Protein AF-A0A2E9E2S9-F1 (afdb_monomer_lite)

Structure (mmCIF, N/CA/C/O backbone):
data_AF-A0A2E9E2S9-F1
#
_entry.id   AF-A0A2E9E2S9-F1
#
loop_
_atom_site.group_PDB
_atom_site.id
_atom_site.type_symbol
_atom_site.label_atom_id
_atom_site.label_alt_id
_atom_site.label_comp_id
_atom_site.label_asym_id
_atom_site.label_entity_id
_atom_site.label_seq_id
_atom_site.pdbx_PDB_ins_code
_atom_site.Cartn_x
_atom_site.Cartn_y
_atom_site.Cartn_z
_atom_site.occupancy
_atom_site.B_iso_or_equiv
_atom_site.auth_seq_id
_atom_site.auth_comp_id
_atom_site.auth_asym_id
_atom_site.auth_atom_id
_atom_site.pdbx_PDB_model_num
ATOM 1 N N . MET A 1 1 ? 6.426 2.733 -14.168 1.00 88.88 1 MET A N 1
ATOM 2 C CA . MET A 1 1 ? 6.972 3.894 -13.438 1.00 88.88 1 MET A CA 1
ATOM 3 C C . MET A 1 1 ? 8.135 3.423 -12.588 1.00 88.88 1 MET A C 1
ATOM 5 O O . MET A 1 1 ? 7.944 2.488 -11.819 1.00 88.88 1 MET A O 1
ATOM 9 N N . THR A 1 2 ? 9.308 4.029 -12.742 1.00 93.69 2 THR A N 1
ATOM 10 C CA . THR A 1 2 ? 10.512 3.663 -11.976 1.00 93.69 2 THR A CA 1
ATOM 11 C C . THR A 1 2 ? 10.389 4.071 -10.510 1.00 93.69 2 THR A C 1
ATOM 13 O O . THR A 1 2 ? 9.543 4.902 -10.163 1.00 93.69 2 THR A O 1
ATOM 16 N N . LYS A 1 3 ? 11.248 3.534 -9.637 1.00 94.19 3 LYS A N 1
ATOM 17 C CA . LYS A 1 3 ? 11.255 3.897 -8.210 1.00 94.19 3 LYS A CA 1
ATOM 18 C C . LYS A 1 3 ? 11.500 5.387 -7.995 1.00 94.19 3 LYS A C 1
ATOM 20 O O . LYS A 1 3 ? 10.839 6.006 -7.167 1.00 94.19 3 LYS A O 1
ATOM 25 N N . PHE A 1 4 ? 12.417 5.980 -8.762 1.00 94.69 4 PHE A N 1
ATOM 26 C CA . PHE A 1 4 ? 12.679 7.418 -8.696 1.00 94.69 4 PHE A CA 1
ATOM 27 C C . PHE A 1 4 ? 11.429 8.236 -9.044 1.00 94.69 4 PHE A C 1
ATOM 29 O O . PHE A 1 4 ? 11.077 9.164 -8.318 1.00 94.69 4 PHE A O 1
ATOM 36 N N . GLN A 1 5 ? 10.736 7.868 -10.126 1.00 95.88 5 GLN A N 1
ATOM 37 C CA . GLN A 1 5 ? 9.499 8.531 -10.538 1.00 95.88 5 GLN A CA 1
ATOM 38 C C . GLN A 1 5 ? 8.406 8.389 -9.473 1.00 95.88 5 GLN A C 1
ATOM 40 O O . GLN A 1 5 ? 7.785 9.385 -9.120 1.00 95.88 5 GLN A O 1
ATOM 45 N N . TRP A 1 6 ? 8.224 7.186 -8.918 1.00 96.06 6 TRP A N 1
ATOM 46 C CA . TRP A 1 6 ? 7.270 6.942 -7.836 1.00 96.06 6 TRP A CA 1
ATOM 47 C C . TRP A 1 6 ? 7.565 7.801 -6.609 1.00 96.06 6 TRP A C 1
ATOM 49 O O . TRP A 1 6 ? 6.700 8.548 -6.159 1.00 96.06 6 TRP A O 1
ATOM 59 N N . ASN A 1 7 ? 8.795 7.735 -6.095 1.00 96.31 7 ASN A N 1
ATOM 60 C CA . ASN A 1 7 ? 9.201 8.482 -4.909 1.00 96.31 7 ASN A CA 1
ATOM 61 C C . ASN A 1 7 ? 8.992 9.987 -5.108 1.00 96.31 7 ASN A C 1
ATOM 63 O O . ASN A 1 7 ? 8.432 10.647 -4.235 1.00 96.31 7 ASN A O 1
ATOM 67 N N . LYS A 1 8 ? 9.373 10.513 -6.278 1.00 96.81 8 LYS A N 1
ATOM 68 C CA . LYS A 1 8 ? 9.141 11.913 -6.634 1.00 96.81 8 LYS A CA 1
ATOM 69 C C . LYS A 1 8 ? 7.649 12.261 -6.620 1.00 96.81 8 LYS A C 1
ATOM 71 O O . LYS A 1 8 ? 7.270 13.248 -6.000 1.00 96.81 8 LYS A O 1
ATOM 76 N N . SER A 1 9 ? 6.798 11.447 -7.246 1.00 96.88 9 SER A N 1
ATOM 77 C CA . SER A 1 9 ? 5.350 11.681 -7.260 1.00 96.88 9 SER A CA 1
ATOM 78 C C . SER A 1 9 ? 4.727 11.636 -5.864 1.00 96.88 9 SER A C 1
ATOM 80 O O . SER A 1 9 ? 3.879 12.470 -5.558 1.00 96.88 9 SER A O 1
ATOM 82 N N . VAL A 1 10 ? 5.152 10.709 -4.999 1.00 96.94 10 VAL A N 1
ATOM 83 C CA . VAL A 1 10 ? 4.656 10.652 -3.615 1.00 96.94 10 VAL A CA 1
ATOM 84 C C . VAL A 1 10 ? 5.072 11.902 -2.843 1.00 96.94 10 VAL A C 1
ATOM 86 O O . VAL A 1 10 ? 4.226 12.504 -2.191 1.00 96.94 10 VAL A O 1
ATOM 89 N N . MET A 1 11 ? 6.326 12.345 -2.964 1.00 96.94 11 MET A N 1
ATOM 90 C CA . MET A 1 11 ? 6.785 13.584 -2.326 1.00 96.94 11 MET A CA 1
ATOM 91 C C . MET A 1 11 ? 5.964 14.801 -2.769 1.00 96.94 11 MET A C 1
ATOM 93 O O . MET A 1 11 ? 5.493 15.554 -1.920 1.00 96.94 11 MET A O 1
ATOM 97 N N . GLU A 1 12 ? 5.720 14.959 -4.073 1.00 97.56 12 GLU A N 1
ATOM 98 C CA . GLU A 1 12 ? 4.909 16.063 -4.608 1.00 97.56 12 GLU A CA 1
ATOM 99 C C . GLU A 1 12 ? 3.466 16.053 -4.073 1.00 97.56 12 GLU A C 1
ATOM 101 O O . GLU A 1 12 ? 2.863 17.109 -3.872 1.00 97.56 12 GLU A O 1
ATOM 106 N N . LEU A 1 13 ? 2.881 14.870 -3.855 1.00 96.62 13 LEU A N 1
ATOM 107 C CA . LEU A 1 13 ? 1.549 14.736 -3.261 1.00 96.62 13 LEU A CA 1
ATOM 108 C C . LEU A 1 13 ? 1.560 15.046 -1.759 1.00 96.62 13 LEU A C 1
ATOM 110 O O . LEU A 1 13 ? 0.634 15.695 -1.268 1.00 96.62 13 LEU A O 1
ATOM 114 N N . THR A 1 14 ? 2.606 14.626 -1.046 1.00 95.75 14 THR A N 1
ATOM 115 C CA . THR A 1 14 ? 2.788 14.913 0.381 1.00 95.75 14 THR A CA 1
ATOM 116 C C . THR A 1 14 ? 2.964 16.412 0.625 1.00 95.75 14 THR A C 1
ATOM 118 O O . THR A 1 14 ? 2.318 16.968 1.508 1.00 95.75 14 THR A O 1
ATOM 121 N N . GLU A 1 15 ? 3.761 17.104 -0.193 1.00 96.50 15 GLU A N 1
ATOM 122 C CA . GLU A 1 15 ? 3.951 18.562 -0.112 1.00 96.50 15 GLU A CA 1
ATOM 123 C C . GLU A 1 15 ? 2.647 19.344 -0.323 1.00 96.50 15 GLU A C 1
ATOM 125 O O . GLU A 1 15 ? 2.451 20.412 0.255 1.00 96.50 15 GLU A O 1
ATOM 130 N N . LYS A 1 16 ? 1.721 18.792 -1.114 1.00 96.25 16 LYS A N 1
A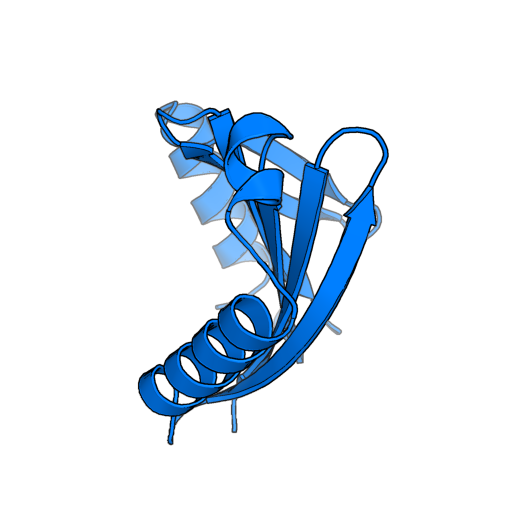TOM 131 C CA . LYS A 1 16 ? 0.377 19.351 -1.328 1.00 96.25 16 LYS A CA 1
ATOM 132 C C . LYS A 1 16 ? -0.614 18.998 -0.214 1.00 96.25 16 LYS A C 1
ATOM 134 O O . LYS A 1 16 ? -1.766 19.420 -0.288 1.00 96.25 16 LYS A O 1
ATOM 139 N N . GLY A 1 17 ? -0.209 18.201 0.776 1.00 93.50 17 GLY A N 1
ATOM 140 C CA . GLY A 1 17 ? -1.088 17.690 1.829 1.00 93.50 17 GLY A CA 1
ATOM 141 C C . GLY A 1 17 ? -2.158 16.716 1.324 1.00 93.50 17 GLY A C 1
ATOM 142 O O . GLY A 1 17 ? -3.151 16.498 2.011 1.00 93.50 17 GLY A O 1
ATOM 143 N N . ALA A 1 18 ? -1.992 16.154 0.121 1.00 92.62 18 ALA A N 1
ATOM 144 C CA . ALA A 1 18 ? -2.961 15.229 -0.469 1.00 92.62 18 ALA A CA 1
ATOM 145 C C . ALA A 1 18 ? -2.831 13.808 0.099 1.00 92.62 18 ALA A C 1
ATOM 147 O O . ALA A 1 18 ? -3.801 13.051 0.105 1.00 92.62 18 ALA A O 1
ATOM 148 N N . VAL A 1 19 ? -1.629 13.446 0.552 1.00 95.56 19 VAL A N 1
ATOM 149 C CA . VAL A 1 19 ? -1.300 12.139 1.127 1.00 95.56 19 VAL A CA 1
ATOM 150 C C . VAL A 1 19 ? -0.325 12.320 2.287 1.00 95.56 19 VAL A C 1
ATOM 152 O O . VAL A 1 19 ? 0.387 13.321 2.366 1.00 95.56 19 VAL A O 1
ATOM 155 N N . GLU A 1 20 ? -0.263 11.327 3.164 1.00 96.12 20 GLU A N 1
ATOM 156 C CA . GLU A 1 20 ? 0.863 11.149 4.078 1.00 96.12 20 GLU A CA 1
ATOM 157 C C . GLU A 1 20 ? 1.832 10.128 3.476 1.00 96.12 20 GLU A C 1
ATOM 159 O O . GLU A 1 20 ? 1.453 9.299 2.642 1.00 96.12 20 GLU A O 1
ATOM 164 N N . SER A 1 21 ? 3.100 10.166 3.882 1.00 95.50 21 SER A N 1
ATOM 165 C CA . SER A 1 21 ? 4.078 9.220 3.353 1.00 95.50 21 SER A CA 1
ATOM 166 C C . SER A 1 21 ? 5.180 8.875 4.342 1.00 95.50 21 SER A C 1
ATOM 168 O O . SER A 1 21 ? 5.663 9.745 5.064 1.00 95.50 21 SER A O 1
ATOM 170 N N . THR A 1 22 ? 5.628 7.622 4.310 1.00 95.44 22 THR A N 1
ATOM 171 C CA . THR A 1 22 ? 6.811 7.140 5.040 1.00 95.44 22 THR A CA 1
ATOM 172 C C . THR A 1 22 ? 7.760 6.429 4.082 1.00 95.44 22 THR A C 1
ATOM 174 O O . THR A 1 22 ? 7.351 6.008 3.005 1.00 95.44 22 THR A O 1
ATOM 177 N N . VAL A 1 23 ? 9.037 6.298 4.437 1.00 94.62 23 VAL A N 1
ATOM 178 C CA . VAL A 1 23 ? 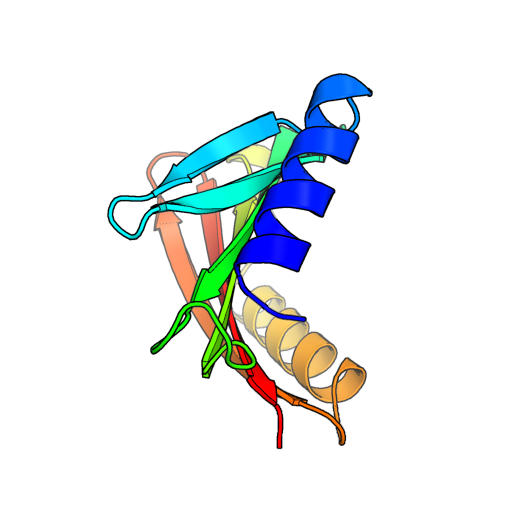10.020 5.577 3.612 1.00 94.62 23 VAL A CA 1
ATOM 179 C C . VAL A 1 23 ? 10.241 4.192 4.206 1.00 94.62 23 VAL A C 1
ATOM 181 O O . VAL A 1 23 ? 10.532 4.068 5.395 1.00 94.62 23 VAL A O 1
ATOM 184 N N . ASN A 1 24 ? 10.095 3.146 3.391 1.00 91.81 24 ASN A N 1
ATOM 185 C CA . ASN A 1 24 ? 10.370 1.780 3.828 1.00 91.81 24 ASN A CA 1
ATOM 186 C C . ASN A 1 24 ? 11.880 1.475 3.855 1.00 91.81 24 ASN A C 1
ATOM 188 O O . ASN A 1 24 ? 12.710 2.256 3.388 1.00 91.81 24 ASN A O 1
ATOM 192 N N . THR A 1 25 ? 12.251 0.301 4.366 1.00 89.81 25 THR A N 1
ATOM 193 C CA . THR A 1 25 ? 13.658 -0.128 4.481 1.00 89.81 25 THR A CA 1
ATOM 194 C C . THR A 1 25 ? 14.384 -0.257 3.140 1.00 89.81 25 THR A C 1
ATOM 196 O O . THR A 1 25 ? 15.608 -0.195 3.102 1.00 89.81 25 THR A O 1
ATOM 199 N N . SER A 1 26 ? 13.652 -0.395 2.035 1.00 88.81 26 SER A N 1
ATOM 200 C CA . SER A 1 26 ? 14.192 -0.438 0.672 1.00 88.81 26 SER A CA 1
ATOM 201 C C . SER A 1 26 ? 14.308 0.952 0.029 1.00 88.81 26 SER A C 1
ATOM 203 O O . SER A 1 26 ? 14.602 1.054 -1.163 1.00 88.81 26 SER A O 1
ATOM 205 N N . GLY A 1 27 ? 14.043 2.034 0.769 1.00 92.81 27 GLY A N 1
ATOM 206 C CA . GLY A 1 27 ? 14.086 3.404 0.250 1.00 92.81 27 GLY A CA 1
ATOM 207 C C . GLY A 1 27 ? 12.944 3.742 -0.716 1.00 92.81 27 GLY A C 1
ATOM 208 O O . GLY A 1 27 ? 13.069 4.666 -1.519 1.00 92.81 27 GLY A O 1
ATOM 209 N N . THR A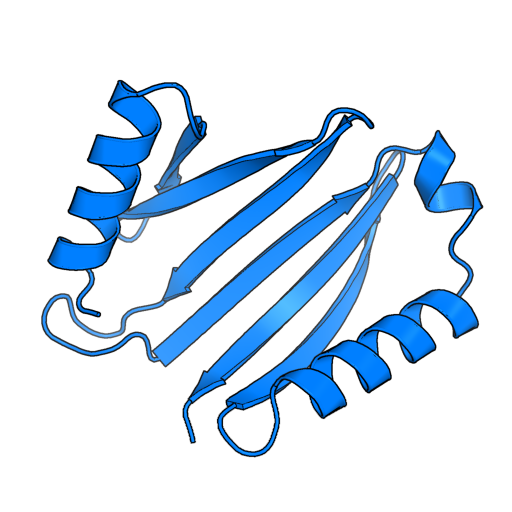 1 28 ? 11.852 2.975 -0.699 1.00 95.56 28 THR A N 1
ATOM 210 C CA . THR A 1 28 ? 10.642 3.269 -1.482 1.00 95.56 28 THR A CA 1
ATOM 211 C C . THR A 1 28 ? 9.619 3.940 -0.580 1.00 95.56 28 THR A C 1
ATOM 213 O O . THR A 1 28 ? 9.390 3.489 0.545 1.00 95.56 28 THR A O 1
ATOM 216 N N . TYR A 1 29 ? 9.004 5.017 -1.060 1.00 96.38 29 TYR A N 1
ATOM 217 C CA . TYR A 1 29 ? 7.952 5.688 -0.310 1.00 96.38 29 TYR A CA 1
ATOM 218 C C . TYR A 1 29 ? 6.681 4.832 -0.273 1.00 96.38 29 TYR A C 1
ATOM 220 O O . TYR A 1 29 ? 6.201 4.350 -1.299 1.00 96.38 29 TYR A O 1
ATOM 228 N N . VAL A 1 30 ? 6.134 4.673 0.925 1.00 96.56 30 VAL A N 1
ATOM 229 C CA . VAL A 1 30 ? 4.790 4.169 1.188 1.00 96.56 30 VAL A CA 1
ATOM 230 C C . VAL A 1 30 ? 3.853 5.367 1.140 1.00 96.56 30 VAL A C 1
ATOM 232 O O . VAL A 1 30 ? 3.981 6.280 1.958 1.00 96.56 30 VAL A O 1
ATOM 235 N N . MET A 1 31 ? 2.923 5.370 0.189 1.00 97.31 31 MET A N 1
ATOM 236 C CA . MET A 1 31 ? 1.877 6.388 0.107 1.00 97.31 31 MET A CA 1
ATOM 237 C C . ME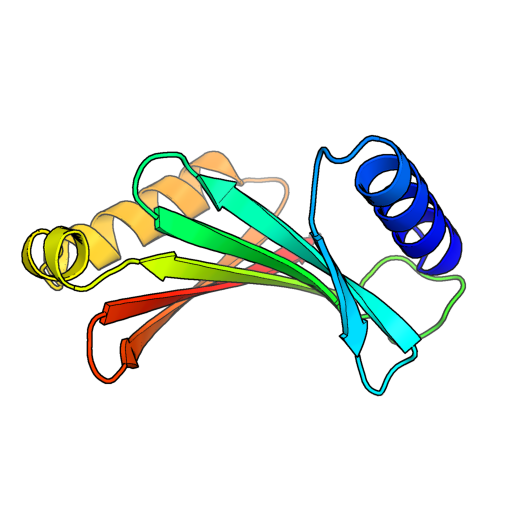T A 1 31 ? 0.704 5.980 0.998 1.00 97.31 31 MET A C 1
ATOM 239 O O . MET A 1 31 ? 0.224 4.854 0.885 1.00 97.31 31 MET A O 1
ATOM 243 N N . GLN A 1 32 ? 0.232 6.889 1.847 1.00 96.94 32 GLN A N 1
ATOM 244 C CA . GLN A 1 32 ? -0.916 6.695 2.727 1.00 96.94 32 GLN A CA 1
ATOM 245 C C . GLN A 1 32 ? -2.011 7.711 2.389 1.00 96.94 32 GLN A C 1
ATOM 247 O O . GLN A 1 32 ? -1.821 8.920 2.522 1.00 96.94 32 GLN A O 1
ATOM 252 N N . LEU A 1 33 ? -3.186 7.215 2.007 1.00 94.62 33 LEU A N 1
ATOM 253 C CA . LEU A 1 33 ? -4.397 8.015 1.860 1.00 94.62 33 LEU A CA 1
ATOM 254 C C . LEU A 1 33 ? -5.329 7.749 3.035 1.00 94.62 33 LEU A C 1
ATOM 256 O O . LEU A 1 33 ? -5.625 6.595 3.341 1.00 94.62 33 LEU A O 1
ATOM 260 N N . ARG A 1 34 ? -5.820 8.818 3.661 1.00 92.06 34 ARG A N 1
ATOM 261 C CA . ARG A 1 34 ? -6.856 8.750 4.692 1.00 92.06 34 ARG A CA 1
ATOM 262 C C . ARG A 1 34 ? -8.204 9.121 4.087 1.00 92.06 34 ARG A C 1
ATOM 264 O O . ARG A 1 34 ? -8.348 10.184 3.488 1.00 92.06 34 ARG A O 1
ATOM 271 N N . TYR A 1 35 ? -9.196 8.265 4.280 1.00 88.31 35 TYR A N 1
ATOM 272 C CA . TYR A 1 35 ? -10.579 8.546 3.917 1.00 88.31 35 TYR A CA 1
ATOM 273 C C . TYR A 1 35 ? -11.337 9.182 5.087 1.00 88.31 35 TYR A C 1
ATOM 275 O O . TYR A 1 35 ? -10.959 9.059 6.252 1.00 88.31 35 TYR A O 1
ATOM 283 N N . THR A 1 36 ? -12.449 9.851 4.779 1.00 86.12 36 THR A N 1
ATOM 284 C CA . THR A 1 36 ? -13.305 10.537 5.766 1.00 86.12 36 THR A CA 1
ATOM 285 C C . THR A 1 36 ? -13.955 9.598 6.782 1.00 86.12 36 THR A C 1
ATOM 287 O O . THR A 1 36 ? -14.385 10.046 7.837 1.00 86.12 36 THR A O 1
ATOM 290 N N . ASN A 1 37 ? -14.023 8.304 6.474 1.00 85.25 37 ASN A N 1
ATOM 291 C CA . ASN A 1 37 ? -14.548 7.243 7.332 1.00 85.25 37 ASN A CA 1
ATOM 292 C C . ASN A 1 37 ? -13.458 6.561 8.183 1.00 85.25 37 ASN A C 1
ATOM 294 O O . ASN A 1 37 ? -13.656 5.433 8.626 1.00 85.25 37 ASN A O 1
ATOM 298 N N . ASP A 1 38 ? -12.303 7.207 8.360 1.00 84.50 38 ASP A N 1
ATOM 299 C CA . ASP A 1 38 ? -11.133 6.689 9.081 1.00 84.50 38 ASP A CA 1
ATOM 300 C C . ASP A 1 38 ? -10.531 5.392 8.507 1.00 84.50 38 ASP A C 1
ATOM 302 O O . ASP A 1 38 ? -9.709 4.749 9.162 1.00 84.50 38 ASP A O 1
ATOM 306 N N . ALA A 1 39 ? -10.884 5.008 7.274 1.00 88.12 39 ALA A N 1
ATOM 307 C CA . ALA A 1 39 ? -10.124 4.004 6.538 1.00 88.12 39 ALA A CA 1
ATOM 308 C C . ALA A 1 39 ? -8.818 4.597 6.001 1.00 88.12 39 ALA A C 1
ATOM 310 O O . ALA A 1 39 ? -8.756 5.764 5.603 1.00 88.12 39 ALA A O 1
ATOM 311 N N . TYR A 1 40 ? -7.795 3.754 5.923 1.00 91.56 40 TYR A N 1
ATOM 312 C CA . TYR A 1 40 ? -6.500 4.104 5.355 1.00 91.56 40 TYR A CA 1
ATOM 313 C C . TYR A 1 40 ? -6.168 3.179 4.190 1.00 91.56 40 TYR A C 1
ATOM 315 O O . TYR A 1 40 ? -6.325 1.962 4.295 1.00 91.56 40 TYR A O 1
ATOM 323 N N . LEU A 1 41 ? -5.679 3.750 3.092 1.00 93.25 41 LEU A N 1
ATOM 324 C CA . LEU A 1 41 ? -5.117 3.012 1.967 1.00 93.25 41 LEU A CA 1
ATOM 325 C C . LEU A 1 41 ? -3.615 3.251 1.908 1.00 93.25 41 LEU A C 1
ATOM 327 O O . LEU A 1 41 ? -3.166 4.382 1.739 1.00 93.25 41 LEU A O 1
ATOM 331 N N . TYR A 1 42 ? -2.855 2.171 2.006 1.00 94.62 42 TYR A N 1
ATOM 332 C CA . TYR A 1 42 ? -1.409 2.169 1.863 1.00 94.62 42 TYR A CA 1
ATOM 333 C C . TYR A 1 42 ? -1.044 1.588 0.505 1.00 94.62 42 TYR A C 1
ATOM 335 O O . TYR A 1 42 ? -1.525 0.513 0.156 1.00 94.62 42 TYR A O 1
ATOM 343 N N . VAL A 1 43 ? -0.175 2.262 -0.243 1.00 95.69 43 VAL A N 1
ATOM 344 C CA . VAL A 1 43 ? 0.298 1.804 -1.555 1.00 95.69 43 VAL A CA 1
ATOM 345 C C . VAL A 1 43 ? 1.820 1.805 -1.566 1.00 95.69 43 VAL A C 1
ATOM 347 O O . VAL A 1 43 ? 2.450 2.831 -1.312 1.00 95.69 43 VAL A O 1
ATOM 350 N N . THR A 1 44 ? 2.408 0.643 -1.853 1.00 94.94 44 THR A N 1
ATOM 351 C CA . THR A 1 44 ? 3.860 0.447 -1.922 1.00 94.94 44 THR A CA 1
ATOM 352 C C . THR A 1 44 ? 4.221 -0.450 -3.104 1.00 94.94 44 THR A C 1
ATOM 354 O O . THR A 1 44 ? 4.042 -1.668 -3.030 1.00 94.94 44 THR A O 1
ATOM 357 N N . PRO A 1 45 ? 4.767 0.107 -4.191 1.00 94.62 45 PRO A N 1
ATOM 358 C CA . PRO A 1 45 ? 5.405 -0.691 -5.222 1.00 94.62 45 PRO A CA 1
ATOM 359 C C . PRO A 1 45 ? 6.680 -1.352 -4.684 1.00 94.62 45 PRO A C 1
ATOM 361 O O . PRO A 1 45 ? 7.397 -0.778 -3.861 1.00 94.62 45 PRO A O 1
ATOM 364 N N . LYS A 1 46 ? 6.966 -2.567 -5.146 1.00 93.38 46 LYS A N 1
ATOM 365 C CA . LYS A 1 46 ? 8.218 -3.277 -4.877 1.00 93.38 46 LYS A CA 1
ATOM 366 C C . LYS A 1 46 ? 9.053 -3.309 -6.143 1.00 93.38 46 LYS A C 1
ATOM 368 O O . LYS A 1 46 ? 8.533 -3.603 -7.213 1.00 93.38 46 LYS A O 1
ATOM 373 N N . TYR A 1 47 ? 10.333 -3.007 -5.988 1.00 92.38 47 TYR A N 1
ATOM 374 C CA . TYR A 1 47 ? 11.296 -2.921 -7.073 1.00 92.38 47 TYR A CA 1
ATOM 375 C C . TYR A 1 47 ? 12.476 -3.840 -6.780 1.00 92.38 47 TYR A C 1
ATOM 377 O O . TYR A 1 47 ? 13.030 -3.797 -5.678 1.00 92.38 47 TYR A O 1
ATOM 385 N N . SER A 1 48 ? 12.892 -4.602 -7.782 1.00 88.25 48 SER A N 1
ATOM 386 C CA . SER A 1 48 ? 14.147 -5.350 -7.796 1.00 88.25 48 SER A CA 1
ATOM 387 C C . SER A 1 48 ? 15.343 -4.444 -8.121 1.00 88.25 48 SER A C 1
ATOM 389 O O . SER A 1 48 ? 16.453 -4.696 -7.654 1.00 88.25 48 SER A O 1
ATOM 391 N N . SER A 1 49 ? 15.104 -3.347 -8.849 1.00 87.00 49 SER A N 1
ATOM 392 C CA . SER A 1 49 ? 16.084 -2.320 -9.221 1.00 87.00 49 SER A CA 1
ATOM 393 C C . SER A 1 49 ? 15.437 -0.933 -9.310 1.00 87.00 49 SER A C 1
ATOM 395 O O . SER A 1 49 ? 14.262 -0.798 -9.645 1.00 87.00 49 SER A O 1
ATOM 397 N N . ASP A 1 50 ? 16.211 0.124 -9.057 1.00 84.81 50 ASP A N 1
ATOM 398 C CA . ASP A 1 50 ? 15.715 1.509 -9.053 1.00 84.81 50 ASP A CA 1
ATOM 399 C C . ASP A 1 50 ? 15.278 2.013 -10.445 1.00 84.81 50 ASP A C 1
ATOM 401 O O . ASP A 1 50 ? 14.475 2.948 -10.538 1.00 84.81 50 ASP A O 1
ATOM 405 N N . GLN A 1 51 ? 15.811 1.413 -11.516 1.00 85.38 51 GLN A N 1
ATOM 406 C CA . GLN A 1 51 ? 15.559 1.808 -12.911 1.00 85.38 51 GLN A CA 1
ATOM 407 C C . GLN A 1 51 ? 14.410 1.039 -13.568 1.00 85.38 51 GLN A C 1
ATOM 409 O O . GLN A 1 51 ? 13.916 1.460 -14.614 1.00 85.38 51 GLN A O 1
ATOM 414 N N . ASP A 1 52 ? 13.966 -0.053 -12.953 1.00 86.56 52 ASP A N 1
ATOM 415 C CA . ASP A 1 52 ? 12.990 -0.950 -13.555 1.00 86.56 52 ASP A CA 1
ATOM 416 C C . ASP A 1 52 ? 11.553 -0.569 -13.186 1.00 86.56 52 ASP A C 1
ATOM 418 O O . ASP A 1 52 ? 11.272 0.286 -12.334 1.00 86.56 52 ASP A O 1
ATOM 422 N N . LEU A 1 53 ? 10.611 -1.209 -13.876 1.00 89.56 53 LEU A N 1
ATOM 423 C CA . LEU A 1 53 ? 9.213 -1.231 -13.465 1.00 89.56 53 LEU A CA 1
ATOM 424 C C . LEU A 1 53 ? 9.071 -2.031 -12.157 1.00 89.56 53 LEU A C 1
ATOM 426 O O . LEU A 1 53 ? 9.904 -2.891 -11.877 1.00 89.56 53 LEU A O 1
ATOM 430 N N . PRO A 1 54 ? 8.043 -1.752 -11.336 1.00 91.94 54 PRO A N 1
ATOM 431 C CA . PRO A 1 54 ? 7.849 -2.503 -10.106 1.00 91.94 54 PRO A CA 1
ATOM 432 C C . PRO A 1 54 ? 7.526 -3.967 -10.419 1.00 91.94 54 PRO A C 1
ATOM 434 O O . PRO A 1 54 ? 6.695 -4.241 -11.283 1.00 91.94 54 PRO A O 1
ATOM 437 N N . ASP A 1 55 ? 8.120 -4.892 -9.664 1.00 91.50 55 ASP A N 1
ATOM 438 C CA . ASP A 1 55 ? 7.813 -6.325 -9.751 1.00 91.50 55 ASP A CA 1
ATOM 439 C C . ASP A 1 55 ? 6.357 -6.592 -9.334 1.00 91.50 55 ASP A C 1
ATOM 441 O O . ASP A 1 55 ? 5.703 -7.511 -9.818 1.00 91.50 55 ASP A O 1
ATOM 445 N N . ASN A 1 56 ? 5.852 -5.803 -8.381 1.00 92.25 56 ASN A N 1
ATOM 446 C CA . ASN A 1 56 ? 4.460 -5.802 -7.948 1.00 92.25 56 ASN A CA 1
ATOM 447 C C . ASN A 1 56 ? 4.123 -4.513 -7.196 1.00 92.25 56 ASN A C 1
ATOM 449 O O . ASN A 1 56 ? 5.002 -3.7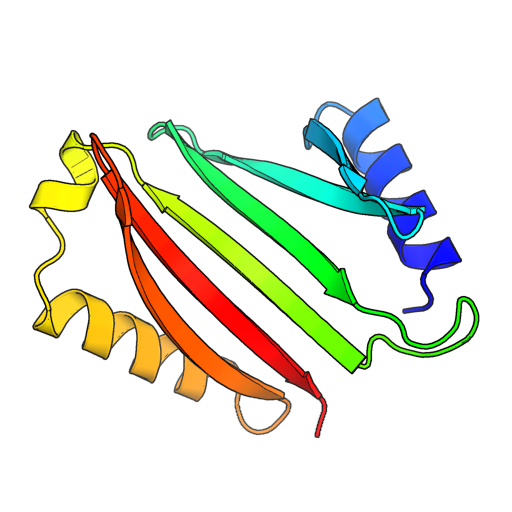59 -6.775 1.00 92.25 56 ASN A O 1
ATOM 453 N N . ILE A 1 57 ? 2.831 -4.288 -6.981 1.00 92.06 57 ILE A N 1
ATOM 454 C CA . ILE A 1 57 ? 2.317 -3.226 -6.122 1.00 92.06 57 ILE A CA 1
ATOM 455 C C . ILE A 1 57 ? 1.568 -3.869 -4.963 1.00 92.06 57 ILE A C 1
ATOM 457 O O . ILE A 1 57 ? 0.573 -4.566 -5.165 1.00 92.06 57 ILE A O 1
ATOM 461 N N . ALA A 1 58 ? 2.053 -3.626 -3.746 1.00 91.94 58 ALA A N 1
ATOM 462 C CA . ALA A 1 58 ? 1.370 -4.004 -2.522 1.00 91.94 58 ALA A CA 1
ATOM 463 C C . ALA A 1 58 ? 0.424 -2.876 -2.101 1.00 91.94 58 ALA A C 1
ATOM 465 O O . ALA A 1 58 ? 0.846 -1.729 -1.929 1.00 91.94 58 ALA A O 1
ATOM 466 N N . VAL A 1 59 ? -0.850 -3.212 -1.924 1.00 91.50 59 VAL A N 1
ATOM 467 C CA . VAL A 1 59 ? -1.887 -2.287 -1.470 1.00 91.50 59 VAL A CA 1
ATOM 468 C C . VAL A 1 59 ? -2.527 -2.847 -0.208 1.00 91.50 59 VAL A C 1
ATOM 470 O O . VAL A 1 59 ? -2.955 -3.997 -0.194 1.00 91.50 59 VAL A O 1
ATOM 473 N N . THR A 1 60 ? -2.621 -2.037 0.841 1.00 91.12 60 THR A N 1
ATOM 474 C CA . THR A 1 60 ? -3.307 -2.413 2.082 1.00 91.12 60 THR A CA 1
ATOM 475 C C . THR A 1 60 ? -4.449 -1.448 2.340 1.00 91.12 60 THR A C 1
ATOM 477 O O . THR A 1 60 ? -4.215 -0.251 2.480 1.00 91.12 60 THR A O 1
ATOM 480 N N . LEU A 1 61 ? -5.671 -1.961 2.452 1.00 89.25 61 LEU A N 1
ATOM 481 C CA . LEU A 1 61 ? -6.819 -1.204 2.941 1.00 89.25 61 LEU A CA 1
ATOM 482 C C . LEU A 1 61 ? -7.055 -1.567 4.409 1.00 89.25 61 LEU A C 1
ATOM 484 O O . LEU A 1 61 ? -7.480 -2.682 4.708 1.00 89.25 61 LEU A O 1
ATOM 488 N N . ALA A 1 62 ? -6.769 -0.638 5.317 1.00 89.25 62 ALA A N 1
ATOM 489 C CA . ALA A 1 62 ? -7.023 -0.782 6.745 1.00 89.25 62 ALA A CA 1
ATOM 490 C C . ALA A 1 62 ? -8.355 -0.117 7.104 1.00 89.25 62 ALA A C 1
ATOM 492 O O . ALA A 1 62 ? -8.528 1.089 6.917 1.00 89.25 62 ALA A O 1
ATOM 493 N N . MET A 1 63 ? -9.295 -0.909 7.619 1.00 86.88 63 MET A N 1
ATOM 494 C CA . MET A 1 63 ? -10.634 -0.453 7.987 1.00 86.88 63 MET A CA 1
ATOM 495 C C . MET A 1 63 ? -10.804 -0.428 9.516 1.00 86.88 63 MET A C 1
ATOM 497 O O . MET A 1 63 ? -10.465 -1.422 10.168 1.00 86.88 63 MET A O 1
ATOM 501 N N . PRO A 1 64 ? -11.349 0.661 10.097 1.00 84.75 64 PRO A N 1
ATOM 502 C CA . PRO A 1 64 ? -11.642 0.777 11.524 1.00 84.75 64 PRO A CA 1
ATOM 503 C C . PRO A 1 64 ? -12.703 -0.236 11.986 1.00 84.75 64 PRO A C 1
ATOM 505 O O . PRO A 1 64 ? -13.440 -0.792 11.161 1.00 84.75 64 PRO A O 1
ATOM 508 N N . PRO A 1 65 ? -12.843 -0.454 13.309 1.00 80.94 65 PRO A N 1
ATOM 509 C CA . PRO A 1 65 ? -13.632 -1.566 13.831 1.00 80.94 65 PRO A CA 1
ATOM 510 C C . PRO A 1 65 ? -15.116 -1.451 13.479 1.00 80.94 65 PRO A C 1
ATOM 512 O O . PRO A 1 65 ? -15.760 -2.453 13.186 1.00 80.94 65 PRO A O 1
ATOM 515 N N . SER A 1 66 ? -15.653 -0.230 13.450 1.00 80.38 66 SER A N 1
ATOM 516 C CA . SER A 1 66 ? -17.046 0.039 13.083 1.00 80.38 66 SER A CA 1
ATOM 517 C C . SER A 1 66 ? -17.393 -0.431 11.667 1.00 80.38 66 SER A C 1
ATOM 519 O O . SER A 1 66 ? -18.490 -0.939 11.454 1.00 80.38 66 SER A O 1
ATOM 521 N N . MET A 1 67 ? -16.463 -0.303 10.716 1.00 76.94 67 MET A N 1
ATOM 522 C CA . MET A 1 67 ? -16.642 -0.796 9.347 1.00 76.94 67 MET A CA 1
ATOM 523 C C . MET A 1 67 ? -16.288 -2.271 9.221 1.00 76.94 67 MET A C 1
ATOM 525 O O . MET A 1 67 ? -16.962 -2.990 8.497 1.00 76.94 67 MET A O 1
ATOM 529 N N . ALA A 1 68 ? -15.284 -2.748 9.958 1.00 75.00 68 ALA A N 1
ATOM 530 C CA . ALA A 1 68 ? -14.906 -4.159 9.971 1.00 75.00 68 ALA A CA 1
ATOM 531 C C . ALA A 1 68 ? -16.068 -5.089 10.365 1.00 75.00 68 ALA A C 1
ATOM 533 O O . ALA A 1 68 ? -16.171 -6.186 9.829 1.00 75.00 68 ALA A O 1
ATOM 534 N N . LEU A 1 69 ? -16.970 -4.635 11.244 1.00 73.50 69 LEU A N 1
ATOM 535 C CA . LEU A 1 69 ? -18.187 -5.369 11.619 1.00 73.50 69 LEU A CA 1
ATOM 536 C C . LEU A 1 69 ? -19.179 -5.564 10.459 1.00 73.50 69 LEU A C 1
ATOM 538 O O . LEU A 1 69 ? -20.063 -6.40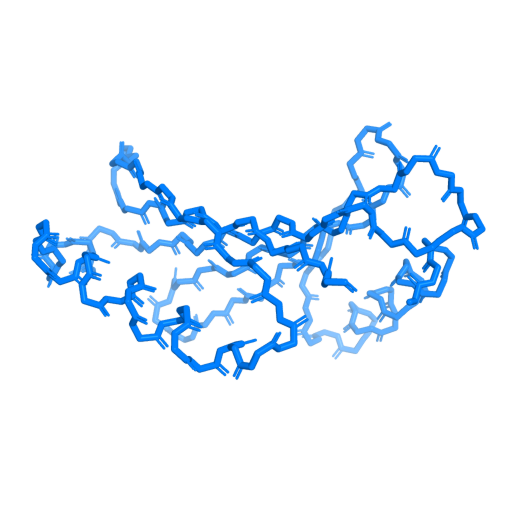8 10.563 1.00 73.50 69 LEU A O 1
ATOM 542 N N . MET A 1 70 ? -19.054 -4.787 9.380 1.00 71.94 70 MET A N 1
ATOM 543 C CA . MET A 1 70 ? -19.913 -4.868 8.195 1.00 71.94 70 MET A CA 1
ATOM 544 C C . MET A 1 70 ? -19.373 -5.816 7.121 1.00 71.94 70 MET A C 1
ATOM 546 O O . MET A 1 70 ? -20.044 -5.991 6.112 1.00 71.94 70 MET A O 1
ATOM 550 N N . PHE A 1 71 ? -18.176 -6.383 7.304 1.00 73.38 71 PHE A N 1
ATOM 551 C CA . PHE A 1 71 ? -17.563 -7.286 6.335 1.00 73.38 71 PHE A CA 1
ATOM 552 C C . PHE A 1 71 ? -17.515 -8.698 6.896 1.00 73.38 71 PHE A C 1
ATOM 554 O O . PHE A 1 71 ? -16.678 -9.017 7.743 1.00 73.38 71 PHE A O 1
ATOM 561 N N . ASP A 1 72 ? -18.390 -9.560 6.389 1.00 75.56 72 ASP A N 1
ATOM 562 C CA . ASP A 1 72 ? -18.229 -10.991 6.586 1.00 75.56 72 ASP A CA 1
ATOM 563 C C . ASP A 1 72 ? -17.292 -11.600 5.523 1.00 75.56 72 ASP A C 1
ATOM 565 O O . ASP A 1 72 ? -16.754 -10.934 4.630 1.00 75.56 72 ASP A O 1
ATOM 569 N N . ARG A 1 73 ? -17.051 -12.910 5.624 1.00 72.38 73 ARG A N 1
ATOM 570 C CA . ARG A 1 73 ? -16.178 -13.620 4.680 1.00 72.38 73 ARG A CA 1
ATOM 571 C C . ARG A 1 73 ? -16.695 -13.553 3.234 1.00 72.38 73 ARG A C 1
ATOM 573 O O . ARG A 1 73 ? -15.874 -13.546 2.315 1.00 72.38 73 ARG A O 1
ATOM 580 N N . ALA A 1 74 ? -18.011 -13.534 3.027 1.00 82.38 74 ALA A N 1
ATOM 581 C CA . ALA A 1 74 ? -18.618 -13.463 1.703 1.00 82.38 74 ALA A CA 1
ATOM 582 C C . ALA A 1 74 ? -18.455 -12.063 1.097 1.00 82.38 74 ALA A C 1
ATOM 584 O O . ALA A 1 74 ? -18.140 -11.949 -0.090 1.00 82.38 74 ALA A O 1
ATOM 585 N N . ASP A 1 75 ? -18.567 -11.008 1.905 1.00 81.81 75 ASP A N 1
ATOM 586 C CA . ASP A 1 75 ? -18.307 -9.637 1.463 1.00 81.81 75 ASP A CA 1
ATOM 587 C C . ASP A 1 75 ? -16.857 -9.458 1.009 1.00 81.81 75 ASP A C 1
ATOM 589 O O . ASP A 1 75 ? -16.599 -8.924 -0.073 1.00 81.81 75 ASP A O 1
ATOM 593 N N . ILE A 1 76 ? -15.904 -9.975 1.791 1.00 77.19 76 ILE A N 1
ATOM 594 C CA . ILE A 1 76 ? -14.476 -9.936 1.453 1.00 77.19 76 ILE A CA 1
ATOM 595 C C . ILE A 1 76 ? -14.218 -10.671 0.130 1.00 77.19 76 ILE A C 1
ATOM 597 O O . ILE A 1 76 ? -13.541 -10.139 -0.748 1.00 77.19 76 ILE A O 1
ATOM 601 N N . GLN A 1 77 ? -14.787 -11.866 -0.058 1.00 79.56 77 GLN A N 1
ATOM 602 C CA . GLN A 1 77 ? -14.656 -12.604 -1.321 1.00 79.56 77 GLN A CA 1
ATOM 603 C C . GLN A 1 77 ? -15.251 -11.840 -2.506 1.00 79.56 77 GLN A C 1
ATOM 605 O O . GLN A 1 77 ? -14.633 -11.771 -3.565 1.00 79.56 77 GLN A O 1
ATOM 610 N N . LYS A 1 78 ? -16.417 -11.216 -2.325 1.00 84.88 78 LYS A N 1
ATOM 611 C CA . LYS A 1 78 ? -17.070 -10.421 -3.367 1.00 84.88 78 LYS A CA 1
ATOM 612 C C . LYS A 1 78 ? -16.240 -9.204 -3.768 1.00 84.88 78 LYS A C 1
ATOM 614 O O . LYS A 1 78 ? -16.188 -8.877 -4.953 1.00 84.88 78 LYS A O 1
ATOM 619 N N . ILE A 1 79 ? -15.592 -8.542 -2.808 1.00 81.31 79 ILE A N 1
ATOM 620 C CA . ILE A 1 79 ? -14.640 -7.460 -3.087 1.00 81.31 79 ILE A CA 1
ATOM 621 C C . ILE A 1 79 ? -13.472 -8.003 -3.906 1.00 81.31 79 ILE A C 1
ATOM 623 O O . ILE A 1 79 ? -13.168 -7.432 -4.946 1.00 81.31 79 ILE A O 1
ATOM 627 N N . ALA A 1 80 ? -12.887 -9.136 -3.503 1.00 78.19 80 ALA A N 1
ATOM 628 C CA . ALA A 1 80 ? -11.776 -9.763 -4.220 1.00 78.19 80 ALA A CA 1
ATOM 629 C C . ALA A 1 80 ? -12.108 -10.013 -5.695 1.00 78.19 80 ALA A C 1
ATOM 631 O O . ALA A 1 80 ? -11.364 -9.589 -6.577 1.00 78.19 80 ALA A O 1
ATOM 632 N N . THR A 1 81 ? -13.249 -10.661 -5.954 1.00 84.62 81 THR A N 1
ATOM 633 C CA . THR A 1 81 ? -13.699 -10.988 -7.310 1.00 84.62 81 THR A CA 1
ATOM 634 C C . THR A 1 81 ? -13.927 -9.727 -8.129 1.00 84.62 81 THR A C 1
ATOM 636 O O . THR A 1 81 ? -13.396 -9.616 -9.227 1.00 84.62 81 THR A O 1
ATOM 639 N N . LYS A 1 82 ? -14.634 -8.732 -7.580 1.00 85.69 82 LYS A N 1
ATOM 640 C CA . LYS A 1 82 ? -14.875 -7.469 -8.291 1.00 85.69 82 LYS A CA 1
ATOM 641 C C . LYS A 1 82 ? -13.591 -6.697 -8.578 1.00 85.69 82 LYS A C 1
ATOM 643 O O . LYS A 1 82 ? -13.472 -6.090 -9.637 1.00 85.69 82 LYS A O 1
ATOM 648 N N . THR A 1 83 ? -12.641 -6.694 -7.644 1.00 81.56 83 THR A N 1
ATOM 649 C CA . THR A 1 83 ? -11.339 -6.052 -7.847 1.00 81.56 83 THR A CA 1
ATOM 650 C C . THR A 1 83 ? -10.544 -6.764 -8.939 1.00 81.56 83 THR A C 1
ATOM 652 O O . THR A 1 83 ? -9.976 -6.089 -9.789 1.00 81.56 83 THR A O 1
ATOM 655 N N . GLN A 1 84 ? -10.538 -8.102 -8.958 1.00 82.00 84 GLN A N 1
ATOM 656 C CA . GLN A 1 84 ? -9.916 -8.882 -10.032 1.00 82.00 84 GLN A CA 1
ATOM 657 C C . GLN A 1 84 ? -10.569 -8.592 -11.387 1.00 82.00 84 GLN A C 1
ATOM 659 O O . GLN A 1 84 ? -9.874 -8.233 -12.329 1.00 82.00 84 GLN A O 1
ATOM 664 N N . GLU A 1 85 ? -11.897 -8.680 -11.477 1.00 86.94 85 GLU A N 1
ATOM 665 C CA . GLU A 1 85 ? -12.648 -8.406 -12.709 1.00 86.94 85 GLU A CA 1
ATOM 666 C C . GLU A 1 85 ? -12.395 -6.993 -13.245 1.00 86.94 85 GLU A C 1
ATOM 668 O O . GLU A 1 85 ? -12.247 -6.815 -14.449 1.00 86.94 85 GLU A O 1
ATOM 673 N N . GLY A 1 86 ? -12.315 -5.992 -12.363 1.00 84.44 86 GLY A N 1
ATOM 674 C CA . GLY A 1 86 ? -12.088 -4.600 -12.753 1.00 84.44 86 GLY A CA 1
ATOM 675 C C . GLY A 1 86 ? -10.652 -4.263 -13.163 1.00 84.44 86 GLY A C 1
ATOM 676 O O . GLY A 1 86 ? -10.429 -3.174 -13.684 1.00 84.44 86 GLY A O 1
ATOM 677 N N . MET A 1 87 ? -9.686 -5.147 -12.902 1.00 81.44 87 MET A N 1
ATOM 678 C CA . MET A 1 87 ? -8.268 -4.954 -13.241 1.00 81.44 87 MET A CA 1
ATOM 679 C C . MET A 1 87 ? -7.779 -5.879 -14.363 1.00 81.44 87 MET A C 1
ATOM 681 O O . MET A 1 87 ? -6.640 -5.750 -14.811 1.00 81.44 87 MET A O 1
ATOM 685 N N . LEU A 1 88 ? -8.623 -6.812 -14.803 1.00 79.81 88 LEU A N 1
ATOM 686 C CA . LEU A 1 88 ? -8.361 -7.655 -15.958 1.00 79.81 88 LEU A CA 1
ATOM 687 C C . LEU A 1 88 ? -8.726 -6.932 -17.268 1.00 79.81 88 LEU A C 1
ATOM 689 O O . LEU A 1 88 ? -9.697 -6.173 -17.294 1.00 79.81 88 LEU A O 1
ATOM 693 N N . PRO A 1 89 ? -8.044 -7.276 -18.378 1.00 80.44 89 PRO A N 1
ATOM 694 C CA . PRO A 1 89 ? -6.980 -8.282 -18.486 1.00 80.44 89 PRO A CA 1
ATOM 695 C C . PRO A 1 89 ? -5.572 -7.771 -18.144 1.00 80.44 89 PRO A C 1
ATOM 697 O O . PRO A 1 89 ? -4.625 -8.542 -18.246 1.00 80.44 89 PRO A O 1
ATOM 700 N N . GLU A 1 90 ? -5.399 -6.498 -17.795 1.00 80.94 90 GLU A N 1
ATOM 701 C CA . GLU A 1 90 ? -4.082 -5.854 -17.728 1.00 80.94 90 GLU A CA 1
ATOM 702 C C . GLU A 1 90 ? -3.245 -6.282 -16.516 1.00 80.94 90 GLU A C 1
ATOM 704 O O . GLU A 1 90 ? -2.013 -6.265 -16.580 1.00 80.94 90 GLU A O 1
ATOM 709 N N . PHE A 1 91 ? -3.891 -6.688 -15.421 1.00 82.44 91 PHE A N 1
ATOM 710 C CA . PHE A 1 91 ? -3.205 -7.029 -14.180 1.00 82.44 91 PHE A CA 1
ATOM 711 C C . PHE A 1 91 ? -3.697 -8.334 -13.556 1.00 82.44 91 PHE A C 1
ATOM 713 O O . PHE A 1 91 ? -4.895 -8.591 -13.428 1.00 82.44 91 PHE A O 1
ATOM 720 N N . GLY A 1 92 ? -2.744 -9.110 -13.041 1.00 82.06 92 GLY A N 1
ATOM 721 C CA . GLY A 1 92 ? -3.011 -10.180 -12.095 1.00 82.06 92 GLY A CA 1
ATOM 722 C C . GLY A 1 92 ? -3.154 -9.607 -10.687 1.00 82.06 92 GLY A C 1
ATOM 723 O O . GLY A 1 92 ? -2.263 -8.906 -10.204 1.00 82.06 92 GLY A O 1
ATOM 724 N N . VAL A 1 93 ? -4.254 -9.923 -10.000 1.00 85.00 93 VAL A N 1
ATOM 725 C CA . VAL A 1 93 ? -4.496 -9.471 -8.621 1.00 85.00 93 VAL A CA 1
ATOM 726 C C . VAL A 1 93 ? -4.666 -10.669 -7.698 1.00 85.00 93 VAL A C 1
ATOM 728 O O . VAL A 1 93 ? -5.485 -11.553 -7.948 1.00 85.00 93 VAL A O 1
ATOM 731 N N . SER A 1 94 ? -3.928 -10.678 -6.592 1.00 84.94 94 SER A N 1
ATOM 732 C CA . SER A 1 94 ? -4.157 -11.597 -5.474 1.00 84.94 94 SER A CA 1
ATOM 733 C C . SER A 1 94 ? -4.563 -10.812 -4.233 1.00 84.94 94 SER A C 1
ATOM 735 O O . SER A 1 94 ? -4.100 -9.689 -4.035 1.00 84.94 94 SER A O 1
ATOM 737 N N . MET A 1 95 ? -5.447 -11.387 -3.414 1.00 85.25 95 MET A N 1
ATOM 738 C CA . MET A 1 95 ? -5.959 -10.732 -2.214 1.00 85.25 95 MET A CA 1
ATOM 739 C C . MET A 1 95 ? -5.952 -11.675 -1.009 1.00 85.25 95 MET A C 1
ATOM 741 O O . MET A 1 95 ? -6.383 -12.824 -1.105 1.00 85.25 95 MET A O 1
ATOM 745 N N . THR A 1 96 ? -5.516 -11.168 0.142 1.00 83.88 96 THR A N 1
ATOM 746 C CA . THR A 1 96 ? -5.665 -11.809 1.455 1.00 83.88 96 THR A CA 1
ATOM 747 C C . THR A 1 96 ? -6.259 -10.819 2.459 1.00 83.88 96 THR A C 1
ATOM 749 O O . THR A 1 96 ? -6.408 -9.633 2.168 1.00 83.88 96 THR A O 1
ATOM 752 N N . HIS A 1 97 ? -6.658 -11.292 3.639 1.00 82.50 97 HIS A N 1
ATOM 753 C CA . HIS A 1 97 ? -7.181 -10.427 4.696 1.00 82.50 97 HIS A CA 1
ATOM 754 C C . HIS A 1 97 ? -6.729 -10.905 6.072 1.00 82.50 97 HIS A C 1
ATOM 756 O O . HIS A 1 97 ? -6.478 -12.094 6.274 1.00 82.50 97 HIS A O 1
ATOM 762 N N . GLN A 1 98 ? -6.662 -9.974 7.019 1.00 82.00 98 GLN A N 1
ATOM 763 C CA . GLN A 1 98 ? -6.401 -10.266 8.421 1.00 82.00 98 GLN A CA 1
ATOM 764 C C . GLN A 1 98 ? -7.279 -9.395 9.318 1.00 82.00 98 GLN A C 1
ATOM 766 O O . GLN A 1 98 ? -7.358 -8.178 9.141 1.00 82.00 98 GLN A O 1
ATOM 771 N N . SER A 1 99 ? -7.902 -10.015 10.320 1.00 76.94 99 SER A N 1
ATOM 772 C CA . SER A 1 99 ? -8.471 -9.287 11.453 1.00 76.94 99 SER A CA 1
ATOM 773 C C . SER A 1 99 ? -7.328 -8.808 12.342 1.00 76.94 99 SER A C 1
ATOM 775 O O . SER A 1 99 ? -6.555 -9.611 12.865 1.00 76.94 99 SER A O 1
ATOM 777 N N . VAL A 1 100 ? -7.206 -7.496 12.492 1.00 71.06 100 VAL A N 1
ATOM 778 C CA . VAL A 1 100 ? -6.243 -6.855 13.394 1.00 71.06 100 VAL A CA 1
ATOM 779 C C . VAL A 1 100 ? -6.996 -6.326 14.610 1.00 71.06 100 VAL A C 1
ATOM 781 O O . VAL A 1 100 ? -8.211 -6.141 14.548 1.00 71.06 100 VAL A O 1
ATOM 784 N N . THR A 1 101 ? -6.319 -6.127 15.742 1.00 59.25 101 THR A N 1
ATOM 785 C CA . THR A 1 101 ? -6.971 -5.702 16.989 1.00 59.25 101 THR A CA 1
ATOM 786 C C . THR A 1 101 ? -7.684 -4.362 16.777 1.00 59.25 101 THR A C 1
ATOM 788 O O . THR A 1 101 ? -7.047 -3.314 16.750 1.00 59.25 101 THR A O 1
ATOM 791 N N . GLY A 1 102 ? -9.007 -4.414 16.583 1.00 65.56 102 GLY A N 1
ATOM 792 C CA . GLY A 1 102 ? -9.838 -3.257 16.253 1.00 65.56 102 GLY A CA 1
ATOM 793 C C . GLY A 1 102 ? -10.099 -3.016 14.760 1.00 65.56 102 GLY A C 1
ATOM 794 O O . GLY A 1 102 ? -10.428 -1.897 14.415 1.00 65.56 102 GLY A O 1
ATOM 795 N N . GLY A 1 103 ? -9.980 -3.986 13.850 1.00 78.12 103 GLY A N 1
ATOM 796 C CA . GLY A 1 103 ? -10.318 -3.742 12.442 1.00 78.12 103 GLY A CA 1
ATOM 797 C C . GLY A 1 103 ? -10.077 -4.917 11.499 1.00 78.12 103 GLY A C 1
ATOM 798 O O . GLY A 1 103 ? -9.744 -6.026 11.919 1.00 78.12 103 GLY A O 1
ATOM 799 N N . VAL A 1 104 ? -10.222 -4.658 10.200 1.00 83.38 104 VAL A N 1
ATOM 800 C CA . VAL A 1 104 ? -9.869 -5.597 9.123 1.00 83.38 104 VAL A CA 1
ATOM 801 C C . VAL A 1 104 ? -8.886 -4.907 8.190 1.00 83.38 104 VAL A C 1
ATOM 803 O O . VAL A 1 104 ? -9.123 -3.785 7.745 1.00 83.38 104 VAL A O 1
ATOM 806 N N . ALA A 1 105 ? -7.786 -5.591 7.891 1.00 85.06 105 ALA A N 1
ATOM 807 C CA . ALA A 1 105 ? -6.859 -5.208 6.841 1.00 85.06 105 ALA A CA 1
ATOM 808 C C . ALA A 1 105 ? -7.060 -6.131 5.634 1.00 85.06 105 ALA A C 1
ATOM 810 O O . ALA A 1 105 ? -7.011 -7.356 5.775 1.00 85.06 105 ALA A O 1
ATOM 811 N N . LEU A 1 106 ? -7.285 -5.547 4.459 1.00 85.94 106 LEU A N 1
ATOM 812 C CA . LEU A 1 106 ? -7.278 -6.251 3.178 1.00 85.94 106 LEU A CA 1
ATOM 813 C C . LEU A 1 106 ? -5.946 -5.979 2.485 1.00 85.94 106 LEU A C 1
ATOM 815 O O . LEU A 1 106 ? -5.555 -4.821 2.346 1.00 85.94 106 LEU A O 1
ATOM 819 N N . PHE A 1 107 ? -5.268 -7.030 2.043 1.00 87.19 107 PHE A N 1
ATOM 820 C CA . PHE A 1 107 ? -3.990 -6.945 1.348 1.00 87.19 107 PHE A CA 1
ATOM 821 C C . PHE A 1 107 ? -4.183 -7.365 -0.096 1.00 87.19 107 PHE A C 1
ATOM 823 O O . PHE A 1 107 ? -4.678 -8.458 -0.357 1.00 87.19 107 PHE A O 1
ATOM 830 N N . PHE A 1 108 ? -3.746 -6.526 -1.021 1.00 87.62 108 PHE A N 1
ATOM 831 C CA . PHE A 1 108 ? -3.744 -6.803 -2.445 1.00 87.62 108 PHE A CA 1
ATOM 832 C C . PHE A 1 108 ? -2.307 -6.787 -2.951 1.00 87.62 108 PHE A C 1
ATOM 834 O O . PHE A 1 108 ? -1.521 -5.906 -2.597 1.00 87.62 108 PHE A O 1
ATOM 841 N N . VAL A 1 109 ? -1.974 -7.751 -3.802 1.00 87.62 109 VAL A N 1
ATOM 842 C CA . VAL A 1 109 ? -0.742 -7.740 -4.590 1.00 87.62 109 VAL A CA 1
ATOM 843 C C . VAL A 1 109 ? -1.145 -7.722 -6.053 1.00 87.62 109 VAL A C 1
ATOM 845 O O . VAL A 1 109 ? -1.808 -8.647 -6.525 1.00 87.62 109 VAL A O 1
ATOM 848 N N . ILE A 1 110 ? -0.755 -6.651 -6.736 1.00 86.44 110 ILE A N 1
ATOM 849 C CA . ILE A 1 110 ? -1.054 -6.395 -8.144 1.00 86.44 110 ILE A CA 1
ATOM 850 C C . ILE A 1 110 ? 0.231 -6.602 -8.943 1.00 86.44 110 ILE A C 1
ATOM 852 O O . ILE A 1 110 ? 1.271 -6.038 -8.596 1.00 86.44 110 ILE A O 1
ATOM 856 N N . VAL A 1 111 ? 0.159 -7.400 -10.003 1.00 86.38 111 VAL A N 1
ATOM 857 C CA . VAL A 1 111 ? 1.280 -7.738 -10.888 1.00 86.38 111 VAL A CA 1
ATOM 858 C C . VAL A 1 111 ? 0.862 -7.429 -12.323 1.00 86.38 111 VAL A C 1
ATOM 860 O O . VAL A 1 111 ? -0.239 -7.793 -12.730 1.00 86.38 111 VAL A O 1
ATOM 863 N N . ALA A 1 112 ? 1.711 -6.732 -13.078 1.00 79.69 112 ALA A N 1
ATOM 864 C CA . ALA A 1 112 ? 1.478 -6.515 -14.505 1.00 79.69 112 ALA A CA 1
ATOM 865 C C . ALA A 1 112 ? 1.697 -7.822 -15.282 1.00 79.69 112 ALA A C 1
ATOM 867 O O . ALA A 1 112 ? 2.582 -8.602 -14.925 1.00 79.69 112 ALA A O 1
ATOM 868 N N . HIS A 1 113 ? 0.881 -8.055 -16.309 1.00 68.44 113 HIS A N 1
ATOM 869 C CA . HIS A 1 113 ? 1.081 -9.161 -17.246 1.00 68.44 113 HIS A CA 1
ATOM 870 C C . HIS A 1 113 ? 2.236 -8.914 -18.222 1.00 68.44 113 HIS A C 1
ATOM 872 O O . HIS A 1 113 ? 2.497 -7.736 -18.560 1.00 68.44 113 HIS A O 1
#

pLDDT: mean 87.19, std 7.8, range [59.25, 97.56]

Sequence (113 aa):
MTKFQWNKSVMELTEKGAVESTVNTSGTYVMQLRYTNDAYLYVTPKYSSDQDLPDNIAVTLAMPPSMALMFDRADIQKIATKTQEGMLPEFGVSMTHQSVTGGVALFFVIVAH

Secondary structure (DSSP, 8-state):
--HHHHHHHHHHHHHTTS-EEEE-TTSPEEEEEE-TTS-EEEEEEE-SSTTSPPSEEEEEEEE-HHHHTT--HHHHHHHHHHHHHHHTTTEEEEEEEEEETTEEEEEEEEEE-

Radius of gyration: 14.97 Å; chains: 1; bounding box: 36×33×36 Å

Foldseek 3Di:
DFQVVQQVVLVVCVVVVQWDWDADPVRHIWTWHADPQRKIKTWTFDDPDRGDDGQKIKIKIKHFQVVQVVDDPVNLVVVQVVVCVVCPDFWDKDWDWDDDDGTIMIIIIIGGD